Protein AF-A0A0D1CQ17-F1 (afdb_monomer)

Nearest PDB structures (foldseek):
  3bqt-assembly3_B  TM=9.025E-01  e=4.278E-02  Listeria monocytogenes serotype 4b str. F2365
  3mab-assembly1_B  TM=9.039E-01  e=5.031E-02  Listeria monocytogenes serotype 4b str. F2365
  3bqt-assembly2_A  TM=8.972E-01  e=8.181E-02  Listeria monocytogenes serotype 4b str. F2365

Structure (mmCIF, N/CA/C/O backbone):
data_AF-A0A0D1CQ17-F1
#
_entry.id   AF-A0A0D1CQ17-F1
#
loop_
_atom_site.group_PDB
_atom_site.id
_atom_site.type_symbol
_atom_site.label_atom_id
_atom_site.label_alt_id
_atom_site.label_comp_id
_atom_site.label_asym_id
_atom_site.label_entity_id
_atom_s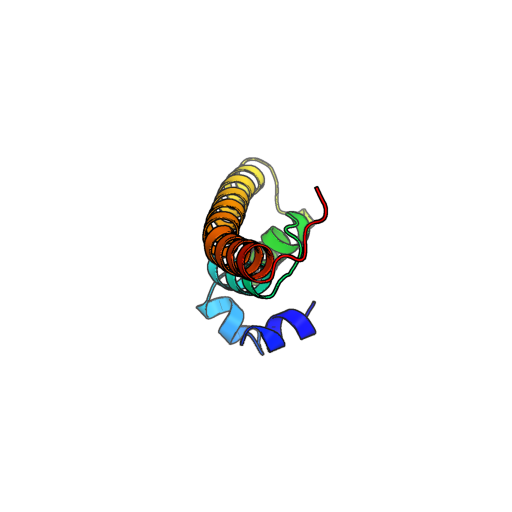ite.label_seq_id
_atom_site.pdbx_PDB_ins_code
_atom_site.Cartn_x
_atom_site.Cartn_y
_atom_site.Cartn_z
_atom_site.occupancy
_atom_site.B_iso_or_equiv
_atom_site.auth_seq_id
_atom_site.auth_comp_id
_atom_site.auth_asym_id
_atom_site.auth_atom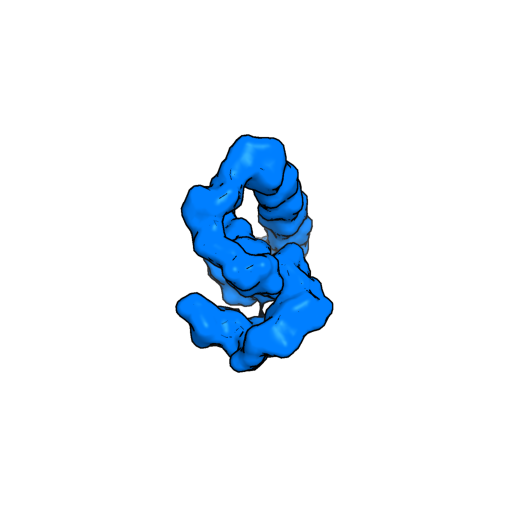_id
_atom_site.pdbx_PDB_model_num
ATOM 1 N N . MET A 1 1 ? -12.182 1.063 -6.422 1.00 72.00 1 MET A N 1
ATOM 2 C CA . MET A 1 1 ? -11.131 0.766 -5.422 1.00 72.00 1 MET A CA 1
ATOM 3 C C . MET A 1 1 ? -11.514 -0.481 -4.641 1.00 72.00 1 MET A C 1
ATOM 5 O O . MET A 1 1 ? -10.790 -1.454 -4.747 1.00 72.00 1 MET A O 1
ATOM 9 N N . GLU A 1 2 ? -12.675 -0.510 -3.986 1.00 85.06 2 GLU A N 1
ATOM 10 C CA . GLU A 1 2 ? -13.243 -1.707 -3.330 1.00 85.06 2 GLU A CA 1
ATOM 11 C C . GLU A 1 2 ? -13.238 -2.971 -4.211 1.00 85.06 2 GLU A C 1
ATOM 13 O O . GLU A 1 2 ? -12.717 -4.007 -3.815 1.00 85.06 2 GLU A O 1
ATOM 18 N N . SER A 1 3 ? -13.684 -2.862 -5.464 1.00 89.12 3 SER A N 1
ATOM 19 C CA . SER A 1 3 ? -13.646 -3.969 -6.431 1.00 89.12 3 SER A CA 1
ATOM 20 C C . SER A 1 3 ? -12.247 -4.561 -6.654 1.00 89.12 3 SER A C 1
ATOM 22 O O . SER A 1 3 ? -12.125 -5.744 -6.944 1.00 89.12 3 SER A O 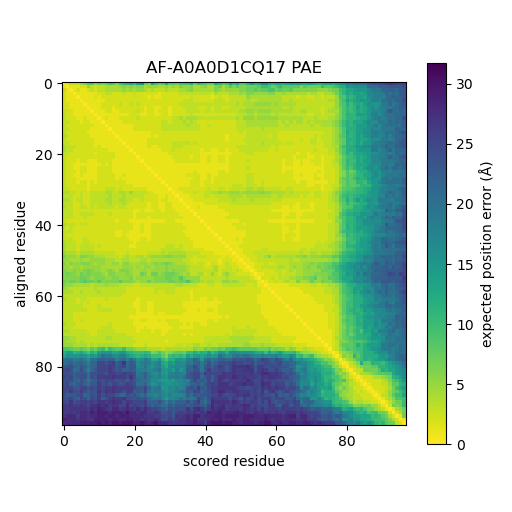1
ATOM 24 N N . SER A 1 4 ? -11.189 -3.751 -6.550 1.00 90.81 4 SER A N 1
ATOM 25 C CA . SER A 1 4 ? -9.804 -4.221 -6.664 1.00 90.81 4 SER A CA 1
ATOM 26 C C . SER A 1 4 ? -9.362 -4.956 -5.400 1.00 90.81 4 SER A C 1
ATOM 28 O O . SER A 1 4 ? -8.657 -5.948 -5.507 1.00 90.81 4 SER A O 1
ATOM 30 N N . PHE A 1 5 ? -9.812 -4.518 -4.220 1.00 93.00 5 PHE A N 1
ATOM 31 C CA . PHE A 1 5 ? -9.544 -5.208 -2.955 1.00 93.00 5 PHE A CA 1
ATOM 32 C C . PHE A 1 5 ? -10.190 -6.595 -2.918 1.00 93.00 5 PHE A C 1
ATOM 34 O O . PHE A 1 5 ? -9.512 -7.579 -2.628 1.00 93.00 5 PHE A O 1
ATOM 41 N N . ILE A 1 6 ? -11.461 -6.693 -3.318 1.00 94.62 6 ILE A N 1
ATOM 42 C CA . ILE A 1 6 ? -12.180 -7.972 -3.383 1.00 94.62 6 ILE A CA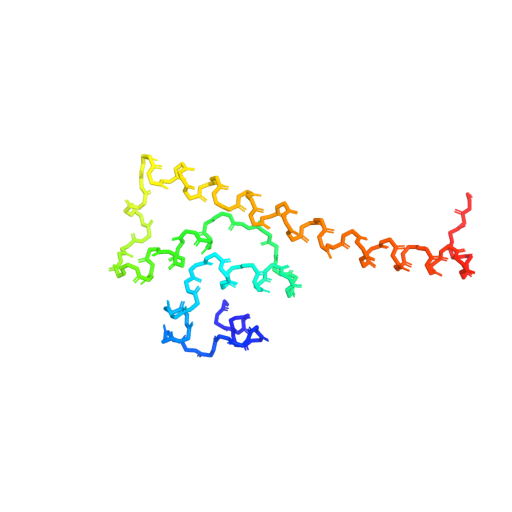 1
ATOM 43 C C . ILE A 1 6 ? -11.464 -8.950 -4.324 1.00 94.62 6 ILE A C 1
ATOM 45 O O . ILE A 1 6 ? -11.246 -10.104 -3.959 1.00 94.62 6 ILE A O 1
ATOM 49 N N . LYS A 1 7 ? -11.034 -8.486 -5.507 1.00 94.31 7 LYS A N 1
ATOM 50 C CA . LYS A 1 7 ? -10.300 -9.312 -6.483 1.00 94.31 7 LYS A CA 1
ATOM 51 C C . LYS A 1 7 ? -9.019 -9.923 -5.922 1.00 94.31 7 LYS A C 1
ATOM 53 O O . LYS A 1 7 ? -8.691 -11.050 -6.270 1.00 94.31 7 LYS A O 1
ATOM 58 N N . VAL A 1 8 ? -8.327 -9.209 -5.035 1.00 95.56 8 VAL A N 1
ATOM 59 C CA . VAL A 1 8 ? -7.076 -9.681 -4.423 1.00 95.56 8 VAL A CA 1
ATOM 60 C C . VAL A 1 8 ? -7.271 -10.366 -3.065 1.00 95.56 8 VAL A C 1
ATOM 62 O O . VAL A 1 8 ? -6.316 -10.536 -2.298 1.00 95.56 8 VAL A O 1
ATOM 65 N N . GLY A 1 9 ? -8.508 -10.771 -2.764 1.00 95.00 9 GLY A N 1
ATOM 66 C CA . GLY A 1 9 ? -8.848 -11.519 -1.556 1.00 95.00 9 GLY A CA 1
ATOM 67 C C . GLY A 1 9 ? -8.843 -10.668 -0.289 1.00 95.00 9 GLY A C 1
ATOM 68 O O . GLY A 1 9 ? -8.445 -11.158 0.763 1.00 95.00 9 GLY A O 1
ATOM 69 N N . ILE A 1 10 ? -9.238 -9.396 -0.390 1.00 96.81 10 ILE A N 1
ATOM 70 C CA . ILE A 1 10 ? -9.441 -8.490 0.749 1.00 96.81 10 ILE A CA 1
ATOM 71 C C . ILE A 1 10 ? -10.900 -8.008 0.697 1.00 96.81 10 ILE A C 1
ATOM 73 O O . ILE A 1 10 ? -11.173 -6.917 0.192 1.00 96.81 10 ILE A O 1
ATOM 77 N N . PRO A 1 11 ? -11.864 -8.851 1.108 1.00 95.81 11 PRO A N 1
ATOM 78 C CA . PRO A 1 11 ? -13.284 -8.551 0.946 1.00 95.81 11 PRO A CA 1
ATOM 79 C C . PRO A 1 11 ? -13.816 -7.550 1.978 1.00 95.81 11 PRO A C 1
ATOM 81 O O . PRO A 1 11 ? -14.855 -6.939 1.745 1.00 95.81 11 PRO A O 1
ATOM 84 N N . ASP A 1 12 ? -13.115 -7.369 3.098 1.00 94.75 12 ASP A N 1
ATOM 85 C CA . ASP A 1 12 ? -13.583 -6.569 4.223 1.00 94.75 12 ASP A CA 1
ATOM 86 C C . ASP A 1 12 ? -12.443 -5.847 4.963 1.00 94.75 12 ASP A C 1
ATOM 88 O O . ASP A 1 12 ? -11.246 -6.022 4.706 1.00 94.75 12 ASP A O 1
ATOM 92 N N . ALA A 1 13 ? -12.846 -4.966 5.881 1.00 93.12 13 ALA A N 1
ATOM 93 C CA . ALA A 1 13 ? -11.935 -4.145 6.667 1.00 93.12 13 ALA A CA 1
ATOM 94 C C . ALA A 1 13 ? -11.165 -4.941 7.733 1.00 93.12 13 ALA A C 1
ATOM 96 O O . ALA A 1 13 ? -10.110 -4.487 8.167 1.00 93.12 13 ALA A O 1
ATOM 97 N N . GLU A 1 14 ? -11.684 -6.082 8.188 1.00 95.81 14 GLU A N 1
ATOM 98 C CA . GLU A 1 14 ? -10.988 -6.966 9.133 1.00 95.81 14 GLU A CA 1
ATOM 99 C C . GLU A 1 14 ? -9.792 -7.621 8.442 1.00 95.81 14 GLU A C 1
ATOM 101 O O . GLU A 1 14 ? -8.657 -7.418 8.863 1.00 95.81 14 GLU A O 1
ATOM 106 N N . THR A 1 15 ? -10.022 -8.215 7.270 1.00 96.31 15 THR A N 1
ATOM 107 C CA . THR A 1 15 ? -8.976 -8.769 6.407 1.00 96.31 15 THR A CA 1
ATOM 108 C C . THR A 1 15 ? -7.911 -7.724 6.076 1.00 96.31 15 THR A C 1
ATOM 110 O O . THR A 1 15 ? -6.717 -8.020 6.079 1.00 96.31 15 THR A O 1
ATOM 113 N N . LEU A 1 16 ? -8.320 -6.481 5.795 1.00 95.56 16 LEU A N 1
ATOM 114 C CA . LEU A 1 16 ? -7.382 -5.392 5.518 1.00 95.56 16 LEU A CA 1
ATOM 115 C C . LEU A 1 16 ? -6.523 -5.026 6.742 1.00 95.56 16 LEU A C 1
ATOM 117 O O . LEU A 1 16 ? -5.338 -4.735 6.576 1.00 95.56 16 LEU A O 1
ATOM 121 N N . ARG A 1 17 ? -7.098 -5.033 7.953 1.00 96.06 17 ARG A N 1
ATOM 122 C CA . ARG A 1 17 ? -6.364 -4.769 9.204 1.00 96.06 17 ARG A CA 1
ATOM 123 C C . ARG A 1 17 ? -5.366 -5.875 9.507 1.00 96.06 17 ARG A C 1
ATOM 125 O O . ARG A 1 17 ? -4.220 -5.561 9.816 1.00 96.06 17 ARG A O 1
ATOM 132 N N . ASP A 1 18 ? -5.780 -7.127 9.352 1.00 97.00 18 ASP A N 1
ATOM 133 C CA . ASP A 1 18 ? -4.933 -8.292 9.607 1.00 97.00 18 ASP A CA 1
ATOM 134 C C . ASP A 1 18 ? -3.745 -8.357 8.641 1.00 97.00 18 ASP A C 1
ATOM 136 O O . ASP A 1 18 ? -2.632 -8.710 9.031 1.00 97.00 18 ASP A O 1
ATOM 140 N N . LEU A 1 19 ? -3.957 -7.976 7.375 1.00 96.88 19 LEU A N 1
ATOM 141 C CA . LEU A 1 19 ? -2.880 -7.883 6.387 1.00 96.88 19 LEU A CA 1
ATOM 142 C C . LEU A 1 19 ? -1.943 -6.693 6.619 1.00 96.88 19 LEU A C 1
ATOM 144 O O . LEU A 1 19 ? -0.740 -6.790 6.367 1.00 96.88 19 LEU A O 1
ATOM 148 N N . GLY A 1 20 ? -2.512 -5.547 6.988 1.00 96.88 20 GLY A N 1
ATOM 149 C CA . GLY A 1 20 ? -1.827 -4.264 6.974 1.00 96.88 20 GLY A CA 1
ATOM 150 C C . GLY A 1 20 ? -1.598 -3.691 5.567 1.00 96.88 20 GLY A C 1
ATOM 151 O O . GLY A 1 20 ? -1.752 -4.349 4.533 1.00 96.88 20 GLY A O 1
ATOM 152 N N . THR A 1 21 ? -1.198 -2.418 5.528 1.00 97.19 21 THR A N 1
ATOM 153 C CA . THR A 1 21 ? -1.062 -1.617 4.299 1.00 97.19 21 THR A CA 1
ATOM 154 C C . THR A 1 21 ? -0.115 -2.226 3.271 1.00 97.19 21 THR A C 1
ATOM 156 O O . THR A 1 21 ? -0.447 -2.285 2.089 1.00 97.19 21 THR A O 1
ATOM 159 N N . ASP A 1 22 ? 1.074 -2.658 3.697 1.00 97.44 22 ASP A N 1
ATOM 160 C CA . ASP A 1 22 ? 2.150 -3.032 2.772 1.00 97.44 22 ASP A CA 1
ATOM 161 C C . ASP A 1 22 ? 1.791 -4.289 1.984 1.00 97.44 22 ASP A C 1
ATOM 163 O O . ASP A 1 22 ? 1.896 -4.304 0.756 1.00 97.44 22 ASP A O 1
ATOM 167 N N . ALA A 1 23 ? 1.305 -5.317 2.681 1.00 97.00 23 ALA A N 1
ATOM 168 C CA . ALA A 1 23 ? 0.895 -6.568 2.063 1.00 97.00 23 ALA A CA 1
ATOM 169 C C . ALA A 1 23 ? -0.367 -6.381 1.208 1.00 97.00 23 ALA A C 1
ATOM 171 O O . ALA A 1 23 ? -0.439 -6.905 0.094 1.00 97.00 23 ALA A O 1
ATOM 172 N N . ALA A 1 24 ? -1.341 -5.600 1.687 1.00 97.06 24 ALA A N 1
ATOM 173 C CA . ALA A 1 24 ? -2.554 -5.315 0.930 1.00 97.06 24 ALA A CA 1
ATOM 174 C C . ALA A 1 24 ? -2.245 -4.576 -0.379 1.00 97.06 24 ALA A C 1
ATOM 176 O O . ALA A 1 24 ? -2.714 -4.964 -1.451 1.00 97.06 24 ALA A O 1
ATOM 177 N N . TYR A 1 25 ? -1.407 -3.539 -0.313 1.00 97.25 25 TYR A N 1
ATOM 178 C CA . TYR A 1 25 ? -1.038 -2.762 -1.487 1.00 97.25 25 TYR A CA 1
ATOM 179 C C . TYR A 1 25 ? -0.163 -3.556 -2.460 1.00 97.25 25 TYR A C 1
ATOM 181 O O . TYR A 1 25 ? -0.347 -3.453 -3.671 1.00 97.25 25 TYR A O 1
ATOM 189 N N . GLU A 1 26 ? 0.740 -4.401 -1.960 1.00 96.19 26 GLU A N 1
ATOM 190 C CA . GLU A 1 26 ? 1.521 -5.307 -2.803 1.00 96.19 26 GLU A CA 1
ATOM 191 C C . GLU A 1 26 ? 0.629 -6.244 -3.625 1.00 96.19 26 GLU A C 1
ATOM 193 O O . GLU A 1 26 ? 0.854 -6.390 -4.829 1.00 96.19 26 GLU A O 1
ATOM 198 N N . ARG A 1 27 ? -0.410 -6.833 -3.018 1.00 95.81 27 ARG A N 1
ATOM 199 C CA . ARG A 1 27 ? -1.369 -7.676 -3.748 1.00 95.81 27 ARG A CA 1
ATOM 200 C C . ARG A 1 27 ? -2.067 -6.904 -4.866 1.00 95.81 27 ARG A C 1
ATOM 202 O O . ARG A 1 27 ? -2.141 -7.403 -5.985 1.00 95.81 27 ARG A O 1
ATOM 209 N N . LEU A 1 28 ? -2.496 -5.670 -4.596 1.00 95.06 28 LEU A N 1
ATOM 210 C CA . LEU A 1 28 ? -3.097 -4.800 -5.612 1.00 95.06 28 LEU A CA 1
ATOM 211 C C . LEU A 1 28 ? -2.134 -4.516 -6.774 1.00 95.06 28 LEU A C 1
ATOM 213 O O . LEU A 1 28 ? -2.538 -4.558 -7.934 1.00 95.06 28 LEU A O 1
ATOM 217 N N . LEU A 1 29 ? -0.856 -4.239 -6.491 1.00 94.81 29 LEU A N 1
ATOM 218 C CA . LEU A 1 29 ? 0.135 -3.994 -7.545 1.00 94.81 29 LEU A CA 1
ATOM 219 C C . LEU A 1 29 ? 0.435 -5.244 -8.382 1.00 94.81 29 LEU A C 1
ATOM 221 O O . LEU A 1 29 ? 0.700 -5.117 -9.580 1.00 94.81 29 LEU A O 1
ATOM 225 N N . ARG A 1 30 ? 0.413 -6.434 -7.769 1.00 92.75 30 ARG A N 1
ATOM 226 C CA . ARG A 1 30 ? 0.583 -7.715 -8.473 1.00 92.75 30 ARG A CA 1
ATOM 227 C C . ARG A 1 30 ? -0.614 -8.046 -9.371 1.00 92.75 30 ARG A C 1
ATOM 229 O O . ARG A 1 30 ? -0.404 -8.581 -10.450 1.00 92.75 30 ARG A O 1
ATOM 236 N N . ASP A 1 31 ? -1.824 -7.644 -8.983 1.00 92.50 31 ASP A N 1
ATOM 237 C CA . ASP A 1 31 ? -3.052 -7.733 -9.802 1.00 92.50 31 ASP A CA 1
ATOM 238 C C . ASP A 1 31 ? -3.100 -6.701 -10.951 1.00 92.50 31 ASP A C 1
ATOM 240 O O . ASP A 1 31 ? -4.048 -6.647 -11.730 1.00 92.50 31 ASP A O 1
ATOM 244 N N . GLY A 1 32 ? -2.065 -5.864 -11.091 1.00 88.88 32 GLY A N 1
ATOM 245 C CA . GLY A 1 32 ? -1.938 -4.915 -12.199 1.00 88.88 32 GLY A CA 1
ATOM 246 C C . GLY A 1 32 ? -2.419 -3.498 -11.887 1.00 88.88 32 GLY A C 1
ATOM 247 O O . GLY A 1 32 ? -2.512 -2.669 -12.799 1.00 88.88 32 GLY A O 1
ATOM 248 N N . LEU A 1 33 ? -2.680 -3.163 -10.616 1.00 91.44 33 LEU A N 1
ATOM 249 C CA . LEU A 1 33 ? -2.891 -1.769 -10.222 1.00 91.44 33 LEU A CA 1
ATOM 250 C C . LEU A 1 33 ? -1.640 -0.938 -10.558 1.00 91.44 33 LEU A C 1
ATOM 252 O O . LEU A 1 33 ? -0.513 -1.300 -10.209 1.00 91.44 33 LEU A O 1
ATOM 256 N N . ARG A 1 34 ? -1.831 0.221 -11.199 1.00 90.88 34 ARG A N 1
ATOM 257 C CA . ARG A 1 34 ? -0.726 1.158 -11.453 1.00 90.88 34 ARG A CA 1
ATOM 258 C C . ARG A 1 34 ? -0.206 1.731 -10.124 1.00 90.88 34 ARG A C 1
ATOM 260 O O . ARG A 1 34 ? -1.016 2.248 -9.350 1.00 90.88 34 ARG A O 1
ATOM 267 N N . PRO A 1 35 ? 1.116 1.703 -9.861 1.00 94.06 35 PRO A N 1
ATOM 268 C CA . PRO A 1 35 ? 1.678 2.241 -8.626 1.00 94.06 35 PRO A CA 1
ATOM 269 C C . PRO A 1 35 ? 1.370 3.729 -8.455 1.00 94.06 35 PRO A C 1
ATOM 271 O O . PRO A 1 35 ? 1.705 4.545 -9.312 1.00 94.06 35 PRO A O 1
ATOM 274 N N . HIS A 1 36 ? 0.769 4.093 -7.324 1.00 95.38 36 HIS A N 1
ATOM 275 C CA . HIS A 1 36 ? 0.486 5.481 -6.981 1.00 95.38 36 HIS A CA 1
ATOM 276 C C . HIS A 1 36 ? 0.555 5.704 -5.470 1.00 95.38 36 HIS A C 1
ATOM 278 O O . HIS A 1 36 ? -0.101 5.017 -4.691 1.00 95.38 36 HIS A O 1
ATOM 284 N N . PHE A 1 37 ? 1.311 6.717 -5.049 1.00 96.25 37 PHE A N 1
ATOM 285 C CA . PHE A 1 37 ? 1.594 6.926 -3.629 1.00 96.25 37 PHE A CA 1
ATOM 286 C C . PHE A 1 37 ? 0.363 7.337 -2.808 1.00 96.25 37 PHE A C 1
ATOM 288 O O . PHE A 1 37 ? 0.231 6.913 -1.666 1.00 96.25 37 PHE A O 1
ATOM 295 N N . ILE A 1 38 ? -0.546 8.142 -3.377 1.00 94.88 38 ILE A N 1
ATOM 296 C CA . ILE A 1 38 ? -1.715 8.646 -2.633 1.00 94.88 38 ILE A CA 1
ATOM 297 C C . ILE A 1 38 ? -2.616 7.499 -2.121 1.00 94.88 38 ILE A C 1
ATOM 299 O O . ILE A 1 38 ? -2.801 7.416 -0.911 1.00 94.88 38 ILE A O 1
ATOM 303 N N . PRO A 1 39 ? -3.120 6.569 -2.964 1.00 93.94 39 PRO A N 1
ATOM 304 C CA . PRO A 1 39 ? -3.878 5.415 -2.481 1.00 93.94 39 PRO A CA 1
ATOM 305 C C . PRO A 1 39 ? -3.148 4.580 -1.429 1.00 93.94 39 PRO A C 1
ATOM 307 O O . PRO A 1 39 ? -3.788 4.102 -0.503 1.00 93.94 39 PRO A O 1
ATOM 310 N N . TYR A 1 40 ? -1.826 4.422 -1.555 1.00 97.19 40 TYR A N 1
ATOM 311 C CA . TYR A 1 40 ? -1.034 3.637 -0.611 1.00 97.19 40 TYR A CA 1
ATOM 312 C C . TYR A 1 40 ? -1.111 4.198 0.814 1.00 97.19 40 TYR A C 1
ATOM 314 O O . TYR A 1 40 ? -1.512 3.481 1.726 1.00 97.19 40 TYR A O 1
ATOM 322 N N . TYR A 1 41 ? -0.797 5.481 1.022 1.00 96.19 41 TYR A N 1
ATOM 323 C CA . TYR A 1 41 ? -0.852 6.020 2.384 1.00 96.19 41 TYR A CA 1
ATOM 324 C C . TYR A 1 41 ? -2.291 6.256 2.858 1.00 96.19 41 TYR A C 1
ATOM 326 O O . TYR A 1 41 ? -2.530 6.275 4.058 1.00 96.19 41 TYR A O 1
ATOM 334 N N . VAL A 1 42 ? -3.265 6.427 1.954 1.00 95.56 42 VAL A N 1
ATOM 335 C CA . VAL A 1 42 ? -4.685 6.510 2.340 1.00 95.56 42 VAL A CA 1
ATOM 336 C C . VAL A 1 42 ? -5.129 5.226 3.041 1.00 95.56 42 VAL A C 1
ATOM 338 O O . VAL A 1 42 ? -5.870 5.310 4.015 1.00 95.56 42 VAL A O 1
ATOM 341 N N . ILE A 1 43 ? -4.648 4.059 2.598 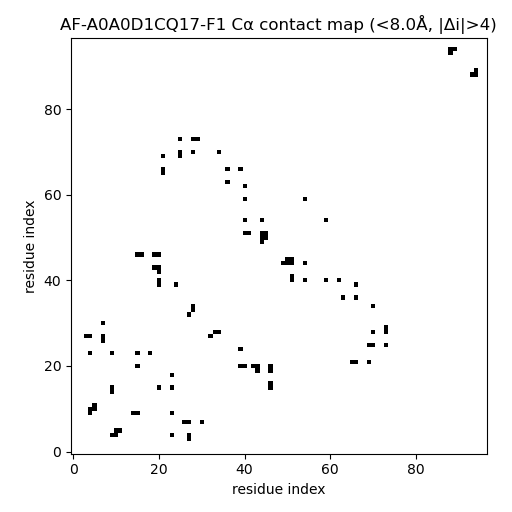1.00 95.50 43 ILE A N 1
ATOM 342 C CA . ILE A 1 43 ? -4.905 2.778 3.273 1.00 95.50 43 ILE A CA 1
ATOM 343 C C . ILE A 1 43 ? -4.311 2.793 4.684 1.00 95.50 43 ILE A C 1
ATOM 345 O O . ILE A 1 43 ? -5.014 2.468 5.635 1.00 95.50 43 ILE A O 1
ATOM 349 N N . GLU A 1 44 ? -3.061 3.239 4.834 1.00 97.12 44 GLU A N 1
ATOM 350 C CA . GLU A 1 44 ? -2.418 3.368 6.149 1.00 97.12 44 GLU A CA 1
ATOM 351 C C . GLU A 1 44 ? -3.223 4.288 7.080 1.00 97.12 44 GLU A C 1
ATOM 353 O O . GLU A 1 44 ? -3.512 3.929 8.219 1.00 97.12 44 GLU A O 1
ATOM 358 N N . MET A 1 45 ? -3.646 5.454 6.587 1.00 96.38 45 MET A N 1
ATOM 359 C CA . MET A 1 45 ? -4.440 6.402 7.373 1.00 96.38 45 MET A CA 1
ATOM 360 C C . MET A 1 45 ? -5.810 5.827 7.742 1.00 96.38 45 MET A C 1
ATOM 362 O O . MET A 1 45 ? -6.255 5.988 8.877 1.00 96.38 45 MET A O 1
ATOM 366 N N . ALA A 1 46 ? -6.456 5.105 6.823 1.00 93.81 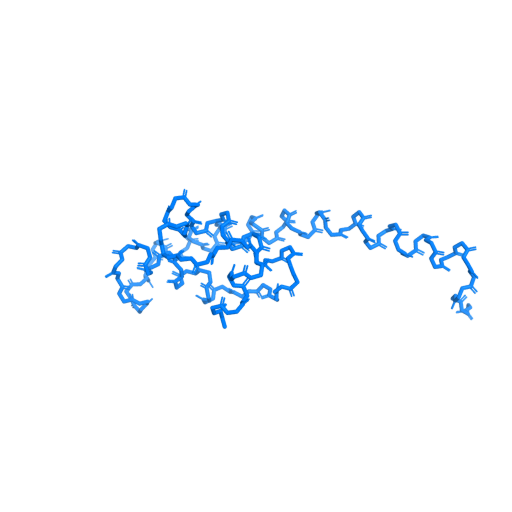46 ALA A N 1
ATOM 367 C CA . ALA A 1 46 ? -7.730 4.442 7.080 1.00 93.81 46 ALA A CA 1
ATOM 368 C C . ALA A 1 46 ? -7.604 3.353 8.157 1.00 93.81 46 ALA A C 1
ATOM 370 O O . ALA A 1 46 ? -8.465 3.262 9.031 1.00 93.81 46 ALA A O 1
ATOM 371 N N . LEU A 1 47 ? -6.518 2.572 8.143 1.00 95.00 47 LEU A N 1
ATOM 372 C CA . LEU A 1 47 ? -6.234 1.568 9.173 1.00 95.00 47 LEU A CA 1
ATOM 373 C C . LEU A 1 47 ? -6.009 2.188 10.556 1.00 95.00 47 LEU A C 1
ATOM 375 O O . LEU A 1 47 ? -6.395 1.600 11.563 1.00 95.00 47 LEU A O 1
ATOM 379 N N . GLN A 1 48 ? -5.450 3.395 10.600 1.00 94.38 48 GLN A N 1
ATOM 380 C CA . GLN A 1 48 ? -5.270 4.169 11.828 1.00 94.38 48 GLN A CA 1
ATOM 381 C C . GLN A 1 48 ? -6.529 4.953 12.249 1.00 94.38 48 GLN A C 1
ATOM 383 O O . GLN A 1 48 ? -6.518 5.611 13.287 1.00 94.38 48 GLN A O 1
ATOM 388 N N . GLY A 1 49 ? -7.606 4.931 11.452 1.00 94.69 49 GLY A N 1
ATOM 389 C CA . GLY A 1 49 ? -8.819 5.716 11.708 1.00 94.69 49 GLY A CA 1
ATOM 390 C C . GLY A 1 49 ? -8.629 7.231 11.560 1.00 94.69 49 GLY A C 1
ATOM 391 O O . GLY A 1 49 ? -9.392 8.007 12.135 1.00 94.69 49 GLY A O 1
ATOM 392 N N . ARG A 1 50 ? -7.609 7.667 10.810 1.00 95.12 50 ARG A N 1
ATOM 393 C CA . ARG A 1 50 ? -7.241 9.078 10.619 1.00 95.12 50 ARG A CA 1
ATOM 394 C C . ARG A 1 50 ? -7.683 9.594 9.254 1.00 95.12 50 ARG A C 1
ATOM 396 O O . ARG A 1 50 ? -7.792 8.855 8.275 1.00 95.12 50 ARG A O 1
ATOM 403 N N . ALA A 1 51 ? -7.897 10.905 9.171 1.00 93.44 51 ALA A N 1
ATOM 404 C CA . ALA A 1 51 ? -8.114 11.569 7.894 1.00 93.44 51 ALA A CA 1
ATOM 405 C C . ALA A 1 51 ? -6.823 11.548 7.059 1.00 93.44 51 ALA A C 1
ATOM 407 O O . ALA A 1 51 ? -5.726 11.772 7.565 1.00 93.44 51 ALA A O 1
ATOM 408 N N . TRP A 1 52 ? -6.941 11.322 5.751 1.00 90.94 52 TRP A N 1
ATOM 409 C CA . TRP A 1 52 ? -5.771 11.163 4.881 1.00 90.94 52 TRP A CA 1
ATOM 410 C C . TRP A 1 52 ? -4.871 12.412 4.803 1.00 90.94 52 TRP A C 1
ATOM 412 O O . TRP A 1 52 ? -3.680 12.308 4.516 1.00 90.94 52 TRP A O 1
ATOM 422 N N . ASN A 1 53 ? -5.428 13.601 5.045 1.00 92.44 53 ASN A N 1
ATOM 423 C CA . ASN A 1 53 ? -4.720 14.886 5.031 1.00 92.44 53 ASN A CA 1
ATOM 424 C C . ASN A 1 53 ? -3.893 15.151 6.308 1.00 92.44 53 ASN A C 1
ATOM 426 O O . ASN A 1 53 ? -3.232 16.194 6.417 1.00 92.44 53 ASN A O 1
ATOM 430 N N . ASP A 1 54 ? -3.938 14.225 7.265 1.00 92.81 54 ASP A N 1
ATOM 431 C CA . ASP A 1 54 ? -3.158 14.262 8.499 1.00 92.81 54 ASP A CA 1
ATOM 432 C C . ASP A 1 54 ? -1.744 13.676 8.323 1.00 92.81 54 ASP A C 1
ATOM 434 O O . ASP A 1 54 ? -0.838 13.999 9.085 1.00 92.81 54 ASP A O 1
ATOM 438 N N . CYS A 1 55 ? -1.509 12.899 7.257 1.00 92.25 55 CYS A N 1
ATOM 439 C CA . CYS A 1 55 ? -0.190 12.350 6.929 1.00 92.25 55 CYS A CA 1
ATOM 440 C C . CYS A 1 55 ? 0.799 13.456 6.512 1.00 92.25 55 CYS A C 1
ATOM 442 O O . CYS A 1 55 ? 0.689 14.036 5.420 1.00 92.25 55 CYS A O 1
ATOM 444 N N . ARG A 1 56 ? 1.775 13.775 7.376 1.00 91.38 56 ARG A N 1
ATOM 445 C CA . ARG A 1 56 ? 2.683 14.929 7.210 1.00 91.38 56 ARG A CA 1
ATOM 446 C C . ARG A 1 56 ? 4.102 14.651 7.706 1.00 91.38 56 ARG A C 1
ATOM 448 O O . ARG A 1 56 ? 4.351 13.720 8.461 1.00 91.38 56 ARG A O 1
ATOM 455 N N . GLY A 1 57 ? 5.039 15.503 7.284 1.00 94.94 57 GLY A N 1
ATOM 456 C CA . GLY A 1 57 ? 6.418 15.494 7.779 1.00 94.94 57 GLY A CA 1
ATOM 457 C C . GLY A 1 57 ? 7.121 14.148 7.585 1.00 94.94 57 GLY A C 1
ATOM 458 O O . GLY A 1 57 ? 7.077 13.576 6.493 1.00 94.94 57 GLY A O 1
ATOM 459 N N . GLN A 1 58 ? 7.759 13.662 8.652 1.00 95.25 58 GLN A N 1
ATOM 460 C CA . GLN A 1 58 ? 8.556 12.435 8.646 1.00 95.25 58 GLN A CA 1
ATOM 461 C C . GLN A 1 58 ? 7.725 11.189 8.310 1.00 95.25 58 GLN A C 1
ATOM 463 O O . GLN A 1 58 ? 8.162 10.374 7.507 1.00 95.25 58 GLN A O 1
ATOM 468 N N . GLU A 1 59 ? 6.491 11.091 8.810 1.00 95.19 59 GLU A N 1
ATOM 469 C CA . GLU A 1 59 ? 5.595 9.957 8.532 1.00 95.19 59 GLU A CA 1
ATOM 470 C C . GLU A 1 59 ? 5.381 9.763 7.024 1.00 95.19 59 GLU A C 1
ATOM 472 O O . GLU A 1 59 ? 5.476 8.656 6.492 1.00 95.19 59 GLU A O 1
ATOM 477 N N . LYS A 1 60 ? 5.161 10.862 6.295 1.00 95.12 60 LYS A N 1
ATOM 478 C CA . LYS A 1 60 ? 4.997 10.819 4.839 1.00 95.12 60 LYS A CA 1
ATOM 479 C C . LYS A 1 60 ? 6.278 10.370 4.129 1.00 95.12 60 LYS A C 1
ATOM 481 O O . LYS A 1 60 ? 6.193 9.691 3.103 1.00 95.12 60 LYS A O 1
ATOM 486 N N . ALA A 1 61 ? 7.445 10.760 4.643 1.00 97.06 61 ALA A N 1
ATOM 487 C CA . ALA A 1 61 ? 8.735 10.337 4.103 1.00 97.06 61 ALA A CA 1
ATOM 488 C C . ALA A 1 61 ? 8.970 8.835 4.336 1.00 97.06 61 ALA A C 1
ATOM 490 O O . ALA A 1 61 ? 9.335 8.121 3.402 1.00 97.06 61 ALA A O 1
ATOM 491 N N . ASP A 1 62 ? 8.655 8.334 5.528 1.00 97.25 62 ASP A N 1
ATOM 492 C CA . ASP A 1 62 ? 8.799 6.917 5.875 1.00 97.25 62 ASP A CA 1
ATOM 493 C C . ASP A 1 62 ? 7.858 6.038 5.038 1.00 97.25 62 ASP A C 1
ATOM 495 O O . ASP A 1 62 ? 8.262 5.003 4.494 1.00 97.25 62 ASP A O 1
ATOM 499 N N . LEU A 1 63 ? 6.616 6.492 4.832 1.00 97.38 63 LEU A N 1
ATOM 500 C CA . LEU A 1 63 ? 5.665 5.832 3.937 1.00 97.38 63 LEU A CA 1
ATOM 501 C C . LEU A 1 63 ? 6.140 5.845 2.486 1.00 97.38 63 LEU A C 1
ATOM 503 O O . LEU A 1 63 ? 5.930 4.870 1.765 1.00 97.38 63 LEU A O 1
ATOM 507 N N . ARG A 1 64 ? 6.810 6.912 2.035 1.00 97.69 64 ARG A N 1
ATOM 508 C CA . ARG A 1 64 ? 7.385 6.946 0.685 1.00 97.69 64 ARG A CA 1
ATOM 509 C C . ARG A 1 64 ? 8.452 5.868 0.511 1.00 97.69 64 ARG A C 1
ATOM 511 O O . ARG A 1 64 ? 8.428 5.165 -0.495 1.00 97.69 64 ARG A O 1
ATOM 518 N N . ILE A 1 65 ? 9.323 5.692 1.502 1.00 98.06 65 ILE A N 1
ATOM 519 C CA . ILE A 1 65 ? 10.360 4.653 1.480 1.00 98.06 65 ILE A CA 1
ATOM 520 C C . ILE A 1 65 ? 9.727 3.255 1.427 1.00 98.06 65 ILE A C 1
ATOM 522 O O . ILE A 1 65 ? 10.135 2.428 0.608 1.00 98.06 65 ILE A O 1
ATOM 526 N N . ARG A 1 66 ? 8.711 2.984 2.259 1.00 98.06 66 ARG A N 1
ATOM 527 C CA . ARG A 1 66 ? 7.972 1.707 2.232 1.00 98.06 66 ARG A CA 1
ATOM 528 C C . ARG A 1 66 ? 7.316 1.465 0.867 1.00 98.06 66 ARG A C 1
ATOM 530 O O . ARG A 1 66 ? 7.507 0.400 0.282 1.00 98.06 66 ARG A O 1
ATOM 537 N N . PHE A 1 67 ? 6.633 2.470 0.317 1.00 97.94 67 PHE A N 1
ATOM 538 C CA . PHE A 1 67 ? 6.020 2.409 -1.012 1.00 97.94 67 PHE A CA 1
ATOM 539 C C . PHE A 1 67 ? 7.032 2.078 -2.115 1.00 97.94 67 PHE A C 1
ATOM 541 O O . PHE A 1 67 ? 6.780 1.193 -2.935 1.00 97.94 67 PHE A O 1
ATOM 548 N N . ASP A 1 68 ? 8.180 2.760 -2.145 1.00 97.25 68 ASP A N 1
ATOM 549 C CA . ASP A 1 68 ? 9.185 2.542 -3.187 1.00 97.25 68 ASP A CA 1
ATOM 550 C C . ASP A 1 68 ? 9.801 1.137 -3.108 1.00 97.25 68 ASP A C 1
ATOM 552 O O . ASP A 1 68 ? 10.016 0.517 -4.151 1.00 97.25 68 ASP A O 1
ATOM 556 N N . ARG A 1 69 ? 9.976 0.583 -1.899 1.00 97.06 69 ARG A N 1
ATOM 557 C CA . ARG A 1 69 ? 10.393 -0.819 -1.708 1.00 97.06 69 ARG A CA 1
ATOM 558 C C . ARG A 1 69 ? 9.368 -1.811 -2.255 1.00 97.06 69 ARG A C 1
ATOM 560 O O . ARG A 1 69 ? 9.749 -2.762 -2.931 1.00 97.06 69 ARG A O 1
ATOM 567 N N . ILE A 1 70 ? 8.077 -1.596 -1.991 1.00 96.12 70 ILE A N 1
ATOM 568 C CA . ILE A 1 70 ? 7.006 -2.460 -2.516 1.00 96.12 70 ILE A CA 1
ATOM 569 C C . ILE A 1 70 ? 6.986 -2.392 -4.047 1.00 96.12 70 ILE A C 1
ATOM 571 O O . ILE A 1 70 ? 6.939 -3.420 -4.718 1.00 96.12 70 ILE A O 1
ATOM 575 N N . LYS A 1 71 ? 7.062 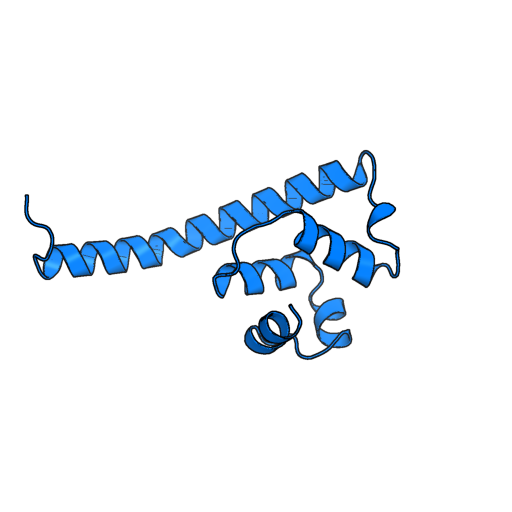-1.181 -4.609 1.00 94.44 71 LYS A N 1
ATOM 576 C CA . LYS A 1 71 ? 7.091 -0.964 -6.059 1.00 94.44 71 LYS A CA 1
ATOM 577 C C . LYS A 1 71 ? 8.262 -1.697 -6.721 1.00 94.44 71 LYS A C 1
ATOM 579 O O . LYS A 1 71 ? 8.040 -2.327 -7.752 1.00 94.44 71 LYS A O 1
ATOM 584 N N . ALA A 1 72 ? 9.461 -1.618 -6.139 1.00 93.94 72 ALA A N 1
ATOM 585 C CA . ALA A 1 72 ? 10.650 -2.314 -6.633 1.00 93.94 72 ALA A CA 1
ATOM 586 C C . ALA A 1 72 ? 10.467 -3.837 -6.597 1.00 93.94 72 ALA A C 1
ATOM 588 O O . ALA A 1 72 ? 10.556 -4.482 -7.635 1.00 93.94 72 ALA A O 1
ATOM 589 N N . ARG A 1 73 ? 10.057 -4.388 -5.449 1.00 91.50 73 ARG A N 1
ATOM 590 C CA . ARG A 1 73 ? 9.826 -5.831 -5.278 1.00 91.50 73 ARG A CA 1
ATOM 591 C C . ARG A 1 73 ? 8.793 -6.392 -6.261 1.00 91.50 73 ARG A C 1
ATOM 593 O O . ARG A 1 73 ? 8.962 -7.482 -6.799 1.00 91.50 73 ARG A O 1
ATOM 600 N N . VAL A 1 7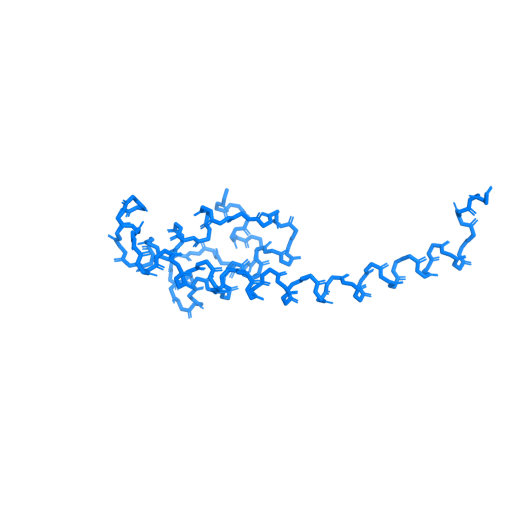4 ? 7.714 -5.650 -6.524 1.00 91.44 74 VAL A N 1
ATOM 601 C CA . VAL A 1 74 ? 6.709 -6.065 -7.517 1.00 91.44 74 VAL A CA 1
ATOM 602 C C . VAL A 1 74 ? 7.227 -5.907 -8.950 1.00 91.44 74 VAL A C 1
ATOM 604 O O . VAL A 1 74 ? 6.828 -6.677 -9.815 1.00 91.44 74 VAL A O 1
ATOM 607 N N . ALA A 1 75 ? 8.093 -4.930 -9.234 1.00 87.69 75 ALA A N 1
ATOM 608 C CA . ALA A 1 75 ? 8.722 -4.800 -10.548 1.00 87.69 75 ALA A CA 1
ATOM 609 C C . ALA A 1 75 ? 9.677 -5.970 -10.836 1.00 87.69 75 ALA A C 1
ATOM 611 O O . ALA A 1 75 ? 9.518 -6.610 -11.868 1.00 87.69 75 ALA A O 1
ATOM 612 N N . GLU A 1 76 ? 10.543 -6.322 -9.884 1.00 84.50 76 GLU A N 1
ATOM 613 C CA . GLU A 1 76 ? 11.432 -7.492 -9.964 1.00 84.50 76 GLU A CA 1
ATOM 614 C C . GLU A 1 76 ? 10.640 -8.791 -10.200 1.00 84.50 76 GLU A C 1
ATOM 616 O O . GLU A 1 76 ? 11.001 -9.618 -11.031 1.00 84.50 76 GLU A O 1
ATOM 621 N N . GLY A 1 77 ? 9.500 -8.952 -9.519 1.00 69.19 77 GLY A N 1
ATOM 622 C CA . GLY A 1 77 ? 8.606 -10.097 -9.715 1.00 69.19 77 GLY A CA 1
ATOM 623 C C . GLY A 1 77 ? 7.783 -10.068 -11.011 1.00 69.19 77 GLY A C 1
ATOM 624 O O . GLY A 1 77 ? 7.135 -11.061 -11.332 1.00 69.19 77 GLY A O 1
ATOM 625 N N . ARG A 1 78 ? 7.763 -8.950 -11.748 1.00 61.97 78 ARG A N 1
ATOM 626 C CA . ARG A 1 78 ? 7.124 -8.846 -13.071 1.00 61.97 78 ARG A CA 1
ATOM 627 C C . ARG A 1 78 ? 8.101 -9.107 -14.209 1.00 61.97 78 ARG A C 1
ATOM 629 O O . ARG A 1 78 ? 7.642 -9.594 -15.240 1.00 61.97 78 ARG A O 1
ATOM 636 N N . ASP A 1 79 ? 9.393 -8.840 -14.020 1.00 57.03 79 ASP A N 1
ATOM 637 C CA . ASP A 1 79 ? 10.420 -9.127 -15.030 1.00 57.03 79 ASP A CA 1
ATOM 638 C C . ASP A 1 79 ? 10.438 -10.616 -15.387 1.00 57.03 79 ASP A C 1
ATOM 640 O O . ASP A 1 79 ? 10.326 -10.945 -16.553 1.00 57.03 79 ASP A O 1
ATOM 644 N N . ILE A 1 80 ? 10.330 -11.535 -14.423 1.00 54.44 80 ILE A N 1
ATOM 645 C CA . ILE A 1 80 ? 10.197 -12.982 -14.715 1.00 54.44 80 ILE A CA 1
ATOM 646 C C . ILE A 1 80 ? 9.016 -13.348 -15.636 1.00 54.44 80 ILE A C 1
ATOM 648 O O . ILE A 1 80 ? 9.113 -14.297 -16.412 1.00 54.44 80 ILE A O 1
ATOM 652 N N . HIS A 1 81 ? 7.892 -12.628 -15.567 1.00 52.22 81 HIS A N 1
ATOM 653 C CA . HIS A 1 81 ? 6.734 -12.894 -16.429 1.00 52.22 81 HIS A CA 1
ATOM 654 C C . HIS A 1 81 ? 6.828 -12.182 -17.780 1.00 52.22 81 HIS A C 1
ATOM 656 O O . HIS A 1 81 ? 6.353 -12.724 -18.778 1.00 52.22 81 HIS A O 1
ATOM 662 N N . ARG A 1 82 ? 7.437 -10.992 -17.823 1.00 53.19 82 ARG A N 1
ATOM 663 C CA . ARG A 1 82 ? 7.723 -10.276 -19.068 1.00 53.19 82 ARG A CA 1
ATOM 664 C C . ARG A 1 82 ? 8.826 -10.982 -19.850 1.00 53.19 82 ARG A C 1
ATOM 666 O O . ARG A 1 82 ? 8.610 -11.222 -21.022 1.00 53.19 82 ARG A O 1
ATOM 673 N N . ASP A 1 83 ? 9.902 -11.414 -19.206 1.00 54.94 83 ASP A N 1
ATOM 674 C CA . ASP A 1 83 ? 11.002 -12.163 -19.816 1.00 54.94 83 ASP A CA 1
ATOM 675 C C . ASP A 1 83 ? 10.518 -13.507 -20.362 1.00 54.94 83 ASP A C 1
ATOM 677 O O . ASP A 1 83 ? 10.869 -13.882 -21.473 1.00 54.94 83 ASP A O 1
ATOM 681 N N . ALA A 1 84 ? 9.657 -14.227 -19.632 1.00 59.69 84 ALA A N 1
ATOM 682 C CA . ALA A 1 84 ? 9.080 -15.478 -20.126 1.00 59.69 84 ALA A CA 1
ATOM 683 C C . ALA A 1 84 ? 8.115 -15.256 -21.306 1.00 59.69 84 ALA A C 1
ATOM 685 O O . ALA A 1 84 ? 8.076 -16.066 -22.231 1.00 59.69 84 ALA A O 1
ATOM 686 N N . PHE A 1 85 ? 7.340 -14.167 -21.287 1.00 60.38 85 PHE A N 1
ATOM 687 C CA . PHE A 1 85 ? 6.431 -13.812 -22.375 1.00 60.38 85 PHE A CA 1
ATOM 688 C C . PHE A 1 85 ? 7.184 -13.281 -23.606 1.00 60.38 85 PHE A C 1
ATOM 690 O O . PHE A 1 85 ? 6.918 -13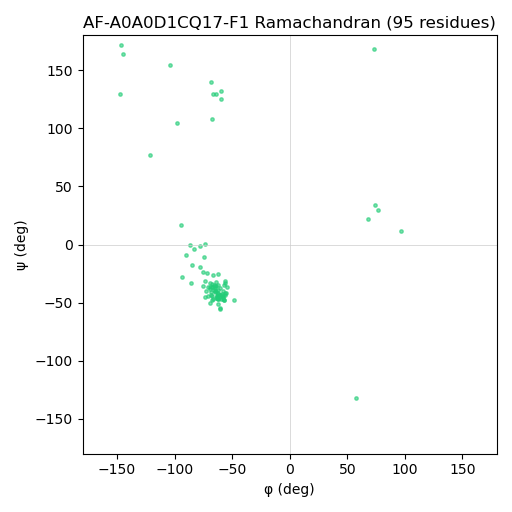.744 -24.708 1.00 60.38 85 PHE A O 1
ATOM 697 N N . GLU A 1 86 ? 8.157 -12.383 -23.433 1.00 59.38 86 GLU A N 1
ATOM 698 C CA . GLU A 1 86 ? 9.037 -11.857 -24.486 1.00 59.38 86 GLU A CA 1
ATOM 699 C C . GLU A 1 86 ? 9.898 -12.980 -25.082 1.00 59.38 86 GLU A C 1
ATOM 701 O O . GLU A 1 86 ? 9.910 -13.134 -26.298 1.00 59.38 86 GLU A O 1
ATOM 706 N N . ALA A 1 87 ? 10.487 -13.866 -24.267 1.00 60.47 87 ALA A N 1
ATOM 707 C CA . ALA A 1 87 ? 11.204 -15.047 -24.762 1.00 60.47 87 ALA A CA 1
ATOM 708 C C . ALA A 1 87 ? 10.289 -16.015 -25.532 1.00 60.47 87 ALA A C 1
ATOM 710 O O . ALA A 1 87 ? 10.715 -16.629 -26.511 1.00 60.47 87 ALA A O 1
ATOM 711 N N . MET A 1 88 ? 9.023 -16.152 -25.123 1.00 62.66 88 MET A N 1
ATOM 712 C CA . MET A 1 88 ? 8.040 -16.940 -25.869 1.00 62.66 88 MET A CA 1
ATOM 713 C C . MET A 1 88 ? 7.633 -16.256 -27.183 1.00 62.66 88 MET A C 1
ATOM 715 O O . MET A 1 88 ? 7.462 -16.944 -28.186 1.00 62.66 88 MET A O 1
ATOM 719 N N . MET A 1 89 ? 7.522 -14.926 -27.221 1.00 62.97 89 MET A N 1
ATOM 720 C CA . MET A 1 89 ? 7.253 -14.178 -28.457 1.00 62.97 89 MET A CA 1
ATOM 721 C C . MET A 1 89 ? 8.442 -14.209 -29.432 1.00 62.97 89 MET A C 1
ATOM 723 O O . MET A 1 89 ? 8.222 -14.386 -30.633 1.00 62.97 89 MET A O 1
ATOM 727 N N . ASP A 1 90 ? 9.677 -14.131 -28.928 1.00 58.06 90 ASP A N 1
ATOM 728 C CA . ASP A 1 90 ? 10.913 -14.326 -29.699 1.00 58.06 90 ASP A CA 1
ATOM 729 C C . ASP A 1 90 ? 10.991 -15.743 -30.279 1.00 58.06 90 ASP A C 1
ATOM 731 O O . ASP A 1 90 ? 11.308 -15.921 -31.456 1.00 58.06 90 ASP A O 1
ATOM 735 N N . ALA A 1 91 ? 10.629 -16.761 -29.491 1.00 60.19 91 ALA A N 1
ATOM 736 C CA . ALA A 1 91 ? 10.598 -18.152 -29.945 1.00 60.19 91 ALA A CA 1
ATOM 737 C C . ALA A 1 91 ? 9.529 -18.421 -31.024 1.00 60.19 91 ALA A C 1
ATOM 739 O O . ALA A 1 91 ? 9.692 -19.338 -31.829 1.00 60.19 91 ALA A O 1
ATOM 740 N N . ILE A 1 92 ? 8.446 -17.635 -31.055 1.00 70.56 92 ILE A N 1
ATOM 741 C CA . ILE A 1 92 ? 7.370 -17.729 -32.059 1.00 70.56 92 ILE A CA 1
ATOM 742 C C . ILE A 1 92 ? 7.655 -16.820 -33.281 1.00 70.56 92 ILE A C 1
ATOM 744 O O . ILE A 1 92 ? 6.994 -16.950 -34.310 1.00 70.56 92 ILE A O 1
ATOM 748 N N . GLY A 1 93 ? 8.680 -15.957 -33.223 1.00 56.06 93 GLY A N 1
ATOM 749 C CA . GLY A 1 93 ? 9.172 -15.181 -34.369 1.00 56.06 93 GLY A CA 1
ATOM 750 C C . GLY A 1 93 ? 8.312 -13.970 -34.753 1.00 56.06 93 GLY A C 1
ATOM 751 O O . GLY A 1 93 ? 8.259 -13.609 -35.925 1.00 56.06 93 GLY A O 1
ATOM 752 N N . VAL A 1 94 ? 7.619 -13.348 -33.793 1.00 60.22 94 VAL A N 1
ATOM 753 C CA . VAL A 1 94 ? 6.634 -12.272 -34.056 1.00 60.22 94 VAL A CA 1
ATOM 754 C C . VAL A 1 94 ? 7.270 -10.868 -34.139 1.00 60.22 94 VAL A C 1
ATOM 756 O O . VAL A 1 94 ? 6.567 -9.888 -34.371 1.00 60.22 94 VAL A O 1
ATOM 759 N N . ILE A 1 95 ? 8.591 -10.739 -33.971 1.00 54.97 95 ILE A N 1
ATOM 760 C CA . ILE A 1 95 ? 9.294 -9.452 -34.094 1.00 54.97 95 ILE A CA 1
ATOM 761 C C . ILE A 1 95 ? 9.913 -9.347 -35.494 1.00 54.97 95 ILE A C 1
ATOM 763 O O . ILE A 1 95 ? 10.922 -9.992 -35.785 1.00 54.97 95 ILE A O 1
ATOM 767 N N . GLU A 1 96 ? 9.307 -8.541 -36.373 1.00 55.44 96 GLU A N 1
ATOM 768 C CA . GLU A 1 96 ? 9.974 -8.099 -37.604 1.00 55.44 96 GLU A CA 1
ATOM 769 C C . GLU A 1 96 ? 11.194 -7.238 -37.234 1.00 55.44 96 GLU A C 1
ATOM 771 O O . GLU A 1 96 ? 11.096 -6.337 -36.398 1.00 55.44 96 GLU A O 1
ATOM 776 N N . ARG A 1 97 ? 12.349 -7.567 -37.825 1.00 52.25 97 ARG A N 1
ATOM 777 C CA . ARG A 1 97 ? 13.618 -6.842 -37.658 1.00 52.25 97 ARG A CA 1
ATOM 778 C C . ARG A 1 97 ? 13.593 -5.454 -38.284 1.00 52.25 97 ARG A C 1
ATOM 780 O O . ARG A 1 97 ? 13.056 -5.332 -39.406 1.00 52.25 97 ARG A O 1
#

Organism: NCBI:txid935700

Mean predicted aligned error: 8.21 Å

Foldseek 3Di:
DQVLLVVLPNNDPVSCLVCDLLNSVLSSVLVPPDQDLLVSVCSVCVSVVHDSVPQDDPNSVVSVVSSVVSVVVSVVVVCVVVVVVVVVCVVVPVDDD

Solvent-accessible surface area (backbone atoms only — not comparable to full-atom values): 5695 Å² total; per-residue (Å²): 109,68,71,56,36,41,74,64,74,34,80,46,72,65,56,43,58,76,55,31,49,70,58,51,50,46,44,38,46,71,75,65,48,78,91,57,70,67,67,51,54,38,46,45,25,54,73,70,75,44,65,62,88,69,67,50,73,67,62,44,51,54,50,49,54,54,50,53,52,49,53,49,56,53,47,63,64,40,44,64,56,49,52,53,47,50,53,50,41,59,74,70,61,75,71,83,130

InterPro domains:
  IPR007077 TfoX, C-terminal [PF04994] (3-64)

pLDDT: mean 86.61, std 15.13, range [52.22, 98.06]

Radius of gyration: 16.94 Å; Cα contacts (8 Å, |Δi|>4): 57; chains: 1; bounding box: 27×34×50 Å

Sequence (97 aa):
MESSFIKVGIPDAETLRDLGTDAAYERLLRDGLRPHFIPYYVIEMALQGRAWNDCRGQEKADLRIRFDRIKARVAEGRDIHRDAFEAMMDAIGVIER

Secondary structure (DSSP, 8-state):
-HHHHHHTT--SHHHHHHHHHHHHHHHHHHTTPPP-HHHHHHHHHHHTT--GGG--HHHHHHHHHHHHHHHHHHHHHHHHHHHHHHHHHHHHT----